Protein AF-F2Z9B2-F1 (afdb_monomer)

Sequence (115 aa):
FNQLSSFAAHSKPIILTLFLSLLSMGGMPPLTGFFPKWLIIQQFIFSKSIIWLSFLLMSALLTLFFYLRIAISSMVFAAPKMKNGLLFSPRSILLSVTLINFSPIFYPFLWLFLY

pLDDT: mean 75.93, std 11.46, range [49.91, 91.69]

Structure (mmCIF, N/CA/C/O backbone):
data_AF-F2Z9B2-F1
#
_entry.id   AF-F2Z9B2-F1
#
loop_
_atom_site.group_PDB
_atom_site.id
_atom_site.type_symbol
_atom_site.label_atom_id
_atom_site.label_alt_id
_atom_site.label_comp_id
_atom_site.label_asym_id
_atom_site.label_entity_id
_atom_site.label_seq_id
_atom_site.pdbx_PDB_ins_code
_atom_site.Cartn_x
_atom_site.Cartn_y
_atom_site.Cartn_z
_atom_site.occupancy
_atom_site.B_iso_or_equiv
_atom_site.auth_seq_id
_atom_site.auth_comp_id
_atom_site.auth_asym_id
_atom_site.auth_atom_id
_atom_site.pdbx_PDB_model_num
ATOM 1 N N . PHE A 1 1 ? 13.909 -13.595 -3.422 1.00 54.44 1 PHE A N 1
ATOM 2 C CA . PHE A 1 1 ? 14.527 -12.488 -4.184 1.00 54.44 1 PHE A CA 1
ATOM 3 C C . PHE A 1 1 ? 14.723 -12.831 -5.653 1.00 54.44 1 PHE A C 1
ATOM 5 O O . PHE A 1 1 ? 14.140 -12.134 -6.468 1.00 54.44 1 PHE A O 1
ATOM 12 N N . ASN A 1 2 ? 15.425 -13.921 -5.996 1.00 55.03 2 ASN A N 1
ATOM 13 C CA . ASN A 1 2 ? 15.689 -14.270 -7.403 1.00 55.03 2 ASN A CA 1
ATOM 14 C C . ASN A 1 2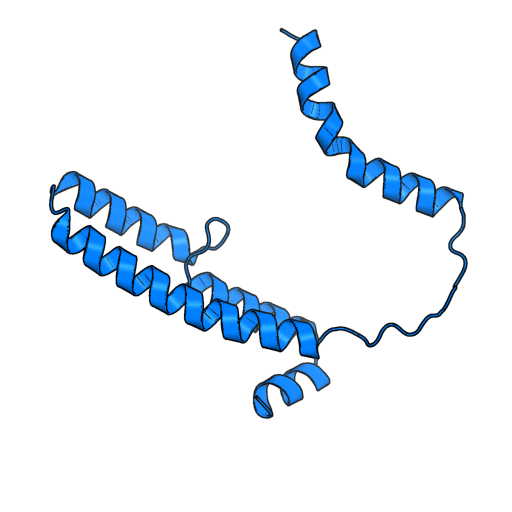 ? 14.439 -14.606 -8.246 1.00 55.03 2 ASN A C 1
ATOM 16 O O . ASN A 1 2 ? 14.412 -14.357 -9.442 1.00 55.03 2 ASN A O 1
ATOM 20 N N . GLN A 1 3 ? 13.382 -15.138 -7.622 1.00 58.78 3 GLN A N 1
ATOM 21 C CA . GLN A 1 3 ? 12.109 -15.399 -8.311 1.00 58.78 3 GLN A CA 1
ATOM 22 C C . GLN A 1 3 ? 11.301 -14.113 -8.564 1.00 58.78 3 GLN A C 1
ATOM 24 O O . GLN A 1 3 ? 10.674 -13.961 -9.602 1.00 58.78 3 GLN A O 1
ATOM 29 N N . LEU A 1 4 ? 11.339 -13.143 -7.644 1.00 62.34 4 LEU A N 1
ATOM 30 C CA . LEU A 1 4 ? 10.693 -11.839 -7.854 1.00 62.34 4 LEU A CA 1
ATOM 31 C C . LEU A 1 4 ? 11.438 -11.015 -8.914 1.00 62.34 4 LEU A C 1
ATOM 33 O O . LEU A 1 4 ? 10.800 -10.356 -9.729 1.00 62.34 4 LEU A O 1
ATOM 37 N N . SER A 1 5 ? 12.773 -11.094 -8.961 1.00 60.28 5 SER A N 1
ATOM 38 C CA . SER A 1 5 ? 13.557 -10.453 -10.023 1.00 60.28 5 SER A CA 1
ATOM 39 C C . SER A 1 5 ? 13.364 -11.118 -11.392 1.00 60.28 5 SER A C 1
ATOM 41 O O . SER A 1 5 ? 13.386 -10.412 -12.397 1.00 60.28 5 SER A O 1
ATOM 43 N N . SER A 1 6 ? 13.096 -12.429 -11.471 1.00 62.06 6 SER A N 1
ATOM 44 C CA . SER A 1 6 ? 12.777 -13.082 -12.752 1.00 62.06 6 SER A CA 1
ATOM 45 C C . SER A 1 6 ? 11.418 -12.651 -13.315 1.00 62.06 6 SER A C 1
ATOM 47 O O . SER A 1 6 ? 11.301 -12.435 -14.519 1.00 62.06 6 SER A O 1
ATOM 49 N N . PHE A 1 7 ? 10.406 -12.422 -12.468 1.00 63.59 7 PHE A N 1
ATOM 50 C CA . PHE A 1 7 ? 9.145 -11.810 -12.916 1.00 63.59 7 PHE A CA 1
ATOM 51 C C . PHE A 1 7 ? 9.335 -10.353 -13.373 1.00 63.59 7 PHE A C 1
ATOM 53 O O . PHE A 1 7 ? 8.648 -9.909 -14.296 1.00 63.59 7 PHE A O 1
ATOM 60 N N . ALA A 1 8 ? 10.311 -9.632 -12.801 1.00 59.41 8 ALA A N 1
ATOM 61 C CA . ALA A 1 8 ? 10.656 -8.259 -13.201 1.00 59.41 8 ALA A CA 1
ATOM 62 C C . ALA A 1 8 ? 11.228 -8.183 -14.609 1.00 59.41 8 ALA A C 1
ATOM 64 O O . ALA A 1 8 ? 10.999 -7.199 -15.313 1.00 59.41 8 ALA A O 1
ATOM 65 N N . ALA A 1 9 ? 11.924 -9.237 -15.029 1.00 57.72 9 ALA A N 1
ATOM 66 C CA . ALA A 1 9 ? 12.485 -9.340 -16.364 1.00 57.72 9 ALA A CA 1
ATOM 67 C C . ALA A 1 9 ? 11.419 -9.595 -17.446 1.00 57.72 9 ALA A C 1
ATOM 69 O O . ALA A 1 9 ? 11.625 -9.197 -18.590 1.00 57.72 9 ALA A O 1
ATOM 70 N N . HIS A 1 10 ? 10.286 -10.228 -17.109 1.00 59.12 10 HIS A N 1
ATOM 71 C CA . HIS A 1 10 ? 9.277 -10.624 -18.098 1.00 59.12 10 HIS A CA 1
ATOM 72 C C . HIS A 1 10 ? 8.182 -9.583 -18.352 1.00 59.12 10 HIS A C 1
ATOM 74 O O . HIS A 1 10 ? 7.845 -9.363 -19.513 1.00 59.12 10 HIS A O 1
ATOM 80 N N . SER A 1 11 ? 7.625 -8.913 -17.331 1.00 66.88 11 SER A N 1
ATOM 81 C CA . SER A 1 11 ? 6.698 -7.796 -17.582 1.00 66.88 11 SER A CA 1
ATOM 82 C C . SER A 1 11 ? 6.531 -6.843 -16.387 1.00 66.88 11 SER A C 1
ATOM 84 O O . SER A 1 11 ? 6.226 -7.241 -15.263 1.00 66.88 11 SER A O 1
ATOM 86 N N . LYS A 1 12 ? 6.674 -5.537 -16.654 1.00 70.94 12 LYS A N 1
ATOM 87 C CA . LYS A 1 12 ? 6.463 -4.451 -15.680 1.00 70.94 12 LYS A CA 1
ATOM 88 C C . LYS A 1 12 ? 5.055 -4.408 -15.045 1.00 70.94 12 LYS A C 1
ATOM 90 O O . LYS A 1 12 ? 4.992 -4.148 -13.843 1.00 70.94 12 LYS A O 1
ATOM 95 N N . PRO A 1 13 ? 3.933 -4.659 -15.759 1.00 78.06 13 PRO A N 1
ATOM 96 C CA . PRO A 1 13 ? 2.604 -4.566 -15.145 1.00 78.06 13 PRO A CA 1
ATOM 97 C C . PRO A 1 13 ? 2.324 -5.663 -14.110 1.00 78.06 13 PRO A C 1
ATOM 99 O O . PRO A 1 13 ? 1.663 -5.382 -13.115 1.00 78.06 13 PRO A O 1
ATOM 102 N N . ILE A 1 14 ? 2.856 -6.880 -14.284 1.00 77.56 14 ILE A N 1
ATOM 103 C CA . ILE A 1 14 ? 2.614 -7.996 -13.350 1.00 77.56 14 ILE A CA 1
ATOM 104 C C . ILE A 1 14 ? 3.246 -7.728 -11.984 1.00 77.56 14 ILE A C 1
ATOM 106 O O . ILE A 1 14 ? 2.665 -8.052 -10.954 1.00 77.56 14 ILE A O 1
ATOM 110 N N . ILE A 1 15 ? 4.416 -7.093 -11.944 1.00 78.50 15 ILE A N 1
ATOM 111 C CA . ILE A 1 15 ? 5.030 -6.709 -10.668 1.00 78.50 15 ILE A CA 1
ATOM 112 C C . ILE A 1 15 ? 4.293 -5.578 -9.982 1.00 78.50 15 ILE A C 1
ATOM 114 O O . ILE A 1 15 ? 4.195 -5.575 -8.756 1.00 78.50 15 ILE A O 1
ATOM 118 N N . LEU A 1 16 ? 3.743 -4.649 -10.762 1.00 78.88 16 LEU A N 1
ATOM 119 C CA . LEU A 1 16 ? 2.935 -3.576 -10.214 1.00 78.88 16 LEU A CA 1
ATOM 120 C C . LEU A 1 16 ? 1.678 -4.149 -9.542 1.00 78.88 16 LEU A C 1
ATOM 122 O O . LEU A 1 16 ? 1.374 -3.783 -8.412 1.00 78.88 16 LEU A O 1
ATOM 126 N N . THR A 1 17 ? 0.983 -5.095 -10.181 1.00 81.56 17 THR A N 1
ATOM 127 C CA . THR A 1 17 ? -0.212 -5.724 -9.594 1.00 81.56 17 THR A CA 1
ATOM 128 C C . THR A 1 17 ? 0.115 -6.581 -8.371 1.00 81.56 17 THR A C 1
ATOM 130 O O . THR A 1 17 ? -0.620 -6.523 -7.388 1.00 81.56 17 THR A O 1
ATOM 133 N N . LEU A 1 18 ? 1.237 -7.308 -8.379 1.00 80.44 18 LEU A N 1
ATOM 134 C CA . LEU A 1 18 ? 1.728 -8.063 -7.217 1.00 80.44 18 LEU A CA 1
ATOM 135 C C . LEU A 1 18 ? 2.087 -7.145 -6.038 1.00 80.44 18 LEU A C 1
ATOM 137 O O . LEU A 1 18 ? 1.805 -7.458 -4.885 1.00 80.44 18 LEU A O 1
ATOM 141 N N . PHE A 1 19 ? 2.680 -5.985 -6.310 1.00 81.12 19 PHE A N 1
ATOM 142 C CA . PHE A 1 19 ? 2.951 -4.979 -5.285 1.00 81.12 19 PHE A CA 1
ATOM 143 C C . PHE A 1 19 ? 1.654 -4.390 -4.719 1.00 81.12 19 PHE A C 1
ATOM 145 O O . PHE A 1 19 ? 1.491 -4.311 -3.501 1.00 81.12 19 PHE A O 1
ATOM 152 N N . LEU A 1 20 ? 0.715 -4.001 -5.591 1.00 82.19 20 LEU A N 1
ATOM 153 C CA . LEU A 1 20 ? -0.575 -3.448 -5.175 1.00 82.19 20 LEU A CA 1
ATOM 154 C C . LEU A 1 20 ? -1.361 -4.452 -4.322 1.00 82.19 20 LEU A C 1
ATOM 156 O O . LEU A 1 20 ? -1.963 -4.056 -3.324 1.00 82.19 20 LEU A O 1
ATOM 160 N N . SER A 1 21 ? -1.325 -5.743 -4.662 1.00 82.38 21 SER A N 1
ATOM 161 C CA . SER A 1 21 ? -2.003 -6.776 -3.878 1.00 82.38 21 SER A CA 1
ATOM 162 C C . SER A 1 21 ? -1.364 -6.963 -2.496 1.00 82.38 21 SER A C 1
ATOM 164 O O . SER A 1 21 ? -2.091 -6.969 -1.500 1.00 82.38 21 SER A O 1
ATOM 166 N N . LEU A 1 22 ? -0.030 -6.994 -2.397 1.00 83.25 22 LEU A N 1
ATOM 167 C CA . LEU A 1 22 ? 0.687 -7.071 -1.115 1.00 83.25 22 LEU A CA 1
ATOM 168 C C . LEU A 1 22 ? 0.401 -5.862 -0.211 1.00 83.25 22 LEU A C 1
ATOM 170 O O . LEU A 1 22 ? 0.102 -6.030 0.973 1.00 83.25 22 LEU A O 1
ATOM 174 N N . LEU A 1 23 ? 0.425 -4.640 -0.756 1.00 82.19 23 LEU A N 1
ATOM 175 C CA . LEU A 1 23 ? 0.070 -3.445 0.017 1.00 82.19 23 LEU A CA 1
ATOM 176 C C . LEU A 1 23 ? -1.419 -3.421 0.395 1.00 82.19 23 LEU A C 1
ATOM 178 O O . LEU A 1 23 ? -1.760 -2.924 1.472 1.00 82.19 23 LEU A O 1
ATOM 182 N N . SER A 1 24 ? -2.306 -3.980 -0.439 1.00 81.88 24 SER A N 1
ATOM 183 C CA . SER A 1 24 ? -3.738 -4.055 -0.125 1.00 81.88 24 SER A CA 1
ATOM 184 C C . SER A 1 24 ? -3.994 -4.929 1.102 1.00 81.88 24 SER A C 1
ATOM 186 O O . SER A 1 24 ? -4.743 -4.523 1.985 1.00 81.88 24 SER A O 1
ATOM 188 N N . MET A 1 25 ? -3.281 -6.053 1.239 1.00 76.25 25 MET A N 1
ATOM 189 C CA . MET A 1 25 ? -3.323 -6.900 2.437 1.00 76.25 25 MET A CA 1
ATOM 190 C C . MET A 1 25 ? -2.738 -6.190 3.673 1.00 76.25 25 MET A C 1
ATOM 192 O O . MET A 1 25 ? -3.172 -6.415 4.808 1.00 76.25 25 MET A O 1
ATOM 196 N N . GLY A 1 26 ? -1.791 -5.271 3.459 1.00 80.56 26 GLY A N 1
ATOM 197 C CA . GLY A 1 26 ? -1.271 -4.365 4.485 1.00 80.56 26 GLY A CA 1
ATOM 198 C C . GLY A 1 26 ? -2.309 -3.361 5.003 1.00 80.56 26 GLY A C 1
ATOM 199 O O . GLY A 1 26 ? -2.289 -3.025 6.186 1.00 80.56 26 GLY A O 1
ATOM 200 N N . GLY A 1 27 ? -3.288 -2.972 4.182 1.00 75.25 27 GLY A N 1
ATOM 201 C CA . GLY A 1 27 ? -4.376 -2.069 4.569 1.00 75.25 27 GLY A CA 1
ATOM 202 C C . GLY A 1 27 ? -3.961 -0.597 4.614 1.00 75.25 27 GLY A C 1
ATOM 203 O O . GLY A 1 27 ? -4.253 0.091 5.585 1.00 75.25 27 GLY A O 1
ATOM 204 N N . MET A 1 28 ? -3.258 -0.107 3.590 1.00 74.00 28 MET A N 1
ATOM 205 C CA . MET A 1 28 ? -2.991 1.331 3.452 1.00 74.00 28 MET A CA 1
ATOM 206 C C . MET A 1 28 ? -4.272 2.123 3.117 1.00 74.00 28 MET A C 1
ATOM 208 O O . MET A 1 28 ? -5.118 1.591 2.401 1.00 74.00 28 MET A O 1
ATOM 212 N N . PRO A 1 29 ? -4.398 3.395 3.556 1.00 55.22 29 PRO A N 1
ATOM 213 C CA . PRO A 1 29 ? -5.625 4.197 3.440 1.00 55.22 29 PRO A CA 1
ATOM 214 C C . PRO A 1 29 ? -6.255 4.317 2.032 1.00 55.22 29 PRO A C 1
ATOM 216 O O . PRO A 1 29 ? -7.475 4.445 1.975 1.00 55.22 29 PRO A O 1
ATOM 219 N N . PRO A 1 30 ? -5.520 4.236 0.899 1.00 65.38 30 PRO A N 1
ATOM 220 C CA . PRO A 1 30 ? -6.142 4.220 -0.429 1.00 65.38 30 PRO A CA 1
ATOM 221 C C . PRO A 1 30 ? -6.528 2.821 -0.953 1.00 65.38 30 PRO A C 1
ATOM 223 O O . PRO A 1 30 ? -7.086 2.727 -2.042 1.00 65.38 30 PRO A O 1
ATOM 226 N N . LEU A 1 31 ? -6.211 1.727 -0.246 1.00 80.50 31 LEU A N 1
ATOM 227 C CA . LEU A 1 31 ? -6.386 0.355 -0.743 1.00 80.50 31 LEU A CA 1
ATOM 228 C C . LEU A 1 31 ? -7.557 -0.373 -0.071 1.00 80.50 31 LEU A C 1
ATOM 230 O O . LEU A 1 31 ? -7.839 -0.205 1.113 1.00 80.50 31 LEU A O 1
ATOM 234 N N . THR A 1 32 ? -8.209 -1.254 -0.831 1.00 75.94 32 THR A N 1
ATOM 235 C CA . THR A 1 32 ? -9.456 -1.947 -0.454 1.00 75.94 32 THR A CA 1
ATOM 236 C C . THR A 1 32 ? -9.366 -2.761 0.838 1.00 75.94 32 THR A C 1
ATOM 238 O O . THR A 1 32 ? -10.347 -2.855 1.572 1.00 75.94 32 THR A O 1
ATOM 241 N N . GLY A 1 33 ? -8.192 -3.301 1.176 1.00 80.69 33 GLY A N 1
ATOM 242 C CA . GLY A 1 33 ? -7.991 -4.051 2.420 1.00 80.69 33 GLY A CA 1
ATOM 243 C C . GLY A 1 33 ? -7.988 -3.199 3.696 1.00 80.69 33 GLY A C 1
ATOM 244 O O . GLY A 1 33 ? -8.001 -3.756 4.794 1.00 80.69 33 GLY A O 1
ATOM 245 N N . PHE A 1 34 ? -8.014 -1.865 3.590 1.00 82.00 34 PHE A N 1
ATOM 246 C CA . PHE A 1 34 ? -8.198 -0.979 4.744 1.00 82.00 34 PHE A CA 1
ATOM 247 C C . PHE A 1 34 ? -9.644 -0.973 5.253 1.00 82.00 34 PHE A C 1
ATOM 249 O O . PHE A 1 34 ? -9.871 -0.958 6.461 1.00 82.00 34 PHE A O 1
ATOM 256 N N . PHE A 1 35 ? -10.622 -1.050 4.348 1.00 82.38 35 PHE A N 1
ATOM 257 C CA . PHE A 1 35 ? -12.044 -0.969 4.682 1.00 82.38 35 PHE A CA 1
ATOM 258 C C . PHE A 1 35 ? -12.500 -1.990 5.749 1.00 82.38 35 PHE A C 1
ATOM 260 O O . PHE A 1 35 ? -13.069 -1.570 6.759 1.00 82.38 35 PHE A O 1
ATOM 267 N N . PRO A 1 36 ? -12.202 -3.303 5.631 1.00 78.75 36 PRO A N 1
ATOM 268 C CA . PRO A 1 36 ? -12.580 -4.270 6.663 1.00 78.75 36 PRO A CA 1
ATOM 269 C C . PRO A 1 36 ? -11.820 -4.068 7.984 1.00 78.75 36 PRO A C 1
ATOM 271 O O . PRO A 1 36 ? -12.413 -4.231 9.048 1.00 78.75 36 PRO A O 1
ATOM 274 N N . LYS A 1 37 ? -10.538 -3.661 7.953 1.00 83.06 37 LYS A N 1
ATOM 275 C CA . LYS A 1 37 ? -9.776 -3.357 9.182 1.00 83.06 37 LYS A CA 1
ATOM 276 C C . LYS A 1 37 ? -10.390 -2.178 9.930 1.00 83.06 37 LYS A C 1
ATOM 278 O O . LYS A 1 37 ? -10.514 -2.218 11.151 1.00 83.06 37 LYS A O 1
ATOM 283 N N . TRP A 1 38 ? -10.808 -1.152 9.197 1.00 84.12 38 TRP A N 1
ATOM 284 C CA . TRP A 1 38 ? -11.465 0.013 9.771 1.00 84.12 38 TRP A CA 1
ATOM 285 C C . TRP A 1 38 ? -12.820 -0.333 10.400 1.00 84.12 38 TRP A C 1
ATOM 287 O O . TRP A 1 38 ? -13.104 0.113 11.511 1.00 84.12 38 TRP A O 1
ATOM 297 N N . LEU A 1 39 ? -13.617 -1.195 9.760 1.00 88.12 39 LEU A N 1
ATOM 298 C CA . LEU A 1 39 ? -14.873 -1.686 10.338 1.00 88.12 39 LEU A CA 1
ATOM 299 C C . LEU A 1 39 ? -14.656 -2.465 11.644 1.00 88.12 39 LEU A C 1
ATOM 301 O O . LEU A 1 39 ? -15.407 -2.275 12.598 1.00 88.12 39 LEU A O 1
ATOM 305 N N . ILE A 1 40 ? -13.611 -3.293 11.722 1.00 86.69 40 ILE A N 1
ATOM 306 C CA . ILE A 1 40 ? -13.266 -4.015 12.957 1.00 86.69 40 ILE A CA 1
ATOM 307 C C . ILE A 1 40 ? -12.867 -3.020 14.055 1.00 86.69 40 ILE A C 1
ATOM 309 O O . ILE A 1 40 ? -13.353 -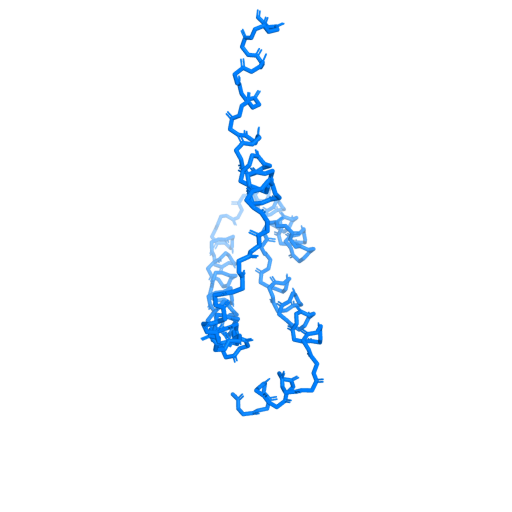3.112 15.178 1.00 86.69 40 ILE A O 1
ATOM 313 N N . ILE A 1 41 ? -12.043 -2.018 13.733 1.00 89.06 41 ILE A N 1
ATOM 314 C CA . ILE A 1 41 ? -11.655 -0.954 14.674 1.00 89.06 41 ILE A CA 1
ATOM 315 C C . ILE A 1 41 ? -12.892 -0.229 15.224 1.00 89.06 41 ILE A C 1
ATOM 317 O O . ILE A 1 41 ? -13.000 -0.056 16.436 1.00 89.06 41 ILE A O 1
ATOM 321 N N . GLN A 1 42 ? -13.847 0.133 14.361 1.00 90.06 42 GLN A N 1
ATOM 322 C CA . GLN A 1 42 ? -15.118 0.745 14.765 1.00 90.06 42 GLN A CA 1
ATOM 323 C C . GLN A 1 42 ? -15.877 -0.145 15.761 1.00 90.06 42 GLN A C 1
ATOM 325 O O . GLN A 1 42 ? -16.245 0.316 16.839 1.00 90.06 42 GLN A O 1
ATOM 330 N N . GLN A 1 43 ? -16.048 -1.435 15.456 1.00 86.81 43 GLN A N 1
ATOM 331 C CA . GLN A 1 43 ? -16.745 -2.377 16.341 1.00 86.81 43 GLN A CA 1
ATOM 332 C C . GLN A 1 43 ? -16.082 -2.493 17.722 1.00 86.81 43 GLN A C 1
ATOM 334 O O . GLN A 1 43 ? -16.779 -2.465 18.736 1.00 86.81 43 GLN A O 1
ATOM 339 N N . PHE A 1 44 ? -14.748 -2.547 17.777 1.00 87.25 44 PHE A N 1
ATOM 340 C CA . PHE A 1 44 ? -14.001 -2.617 19.038 1.00 87.25 44 PHE A CA 1
ATOM 341 C C . PHE A 1 44 ? -14.068 -1.322 19.863 1.00 87.25 44 PHE A C 1
ATOM 343 O O . PHE A 1 44 ? -14.003 -1.368 21.096 1.00 87.25 44 PHE A O 1
ATOM 350 N N . ILE A 1 45 ? -14.207 -0.168 19.203 1.00 88.88 45 ILE A N 1
ATOM 351 C CA . ILE A 1 45 ? -14.448 1.118 19.870 1.00 88.88 45 ILE A CA 1
ATOM 352 C C . ILE A 1 45 ? -15.853 1.130 20.486 1.00 88.88 45 ILE A C 1
ATOM 354 O O . ILE A 1 45 ? -16.001 1.510 21.649 1.00 88.88 45 ILE A O 1
ATOM 358 N N . PHE A 1 46 ? -16.870 0.647 19.762 1.00 90.31 46 PHE A N 1
ATOM 359 C CA . PHE A 1 46 ? -18.237 0.538 20.285 1.00 90.31 46 PHE A CA 1
ATOM 360 C C . PHE A 1 46 ? -18.343 -0.423 21.478 1.00 90.31 46 PHE A C 1
ATOM 362 O O . PHE A 1 46 ? -19.064 -0.132 22.430 1.00 90.31 46 PHE A O 1
ATOM 369 N N . SER A 1 47 ? -17.587 -1.525 21.482 1.00 87.88 47 SER A N 1
ATOM 370 C CA . SER A 1 47 ? -17.543 -2.477 22.602 1.00 87.88 47 SER A CA 1
ATOM 371 C C . SER A 1 47 ? -16.629 -2.055 23.766 1.00 87.88 47 SER A C 1
ATOM 373 O O . SER A 1 47 ? -16.518 -2.792 24.744 1.00 87.88 47 SER A O 1
ATOM 375 N N . LYS A 1 48 ? -15.969 -0.886 23.692 1.00 89.31 48 LYS A N 1
ATOM 376 C CA . LYS A 1 48 ? -15.030 -0.335 24.699 1.00 89.31 48 LYS A CA 1
ATOM 377 C C . LYS A 1 48 ? -13.830 -1.231 25.055 1.00 89.31 48 LYS A C 1
ATOM 379 O O . LYS A 1 48 ? -13.142 -0.995 26.049 1.00 89.31 48 LYS A O 1
ATOM 384 N N . SER A 1 49 ? -13.514 -2.235 24.244 1.00 88.38 49 SER A N 1
ATOM 385 C CA . SER A 1 49 ? -12.410 -3.172 24.496 1.00 88.38 49 SER A CA 1
ATOM 386 C C . SER A 1 49 ? -11.081 -2.671 23.910 1.00 88.38 49 SER A C 1
ATOM 388 O O . SER A 1 49 ? -10.587 -3.197 22.912 1.00 88.38 49 SER A O 1
ATOM 390 N N . ILE A 1 50 ? -10.479 -1.664 24.555 1.00 87.75 50 ILE A N 1
ATOM 391 C CA . ILE A 1 50 ? -9.234 -1.003 24.105 1.00 87.75 50 ILE A CA 1
ATOM 392 C C . ILE A 1 50 ? -8.026 -1.960 24.058 1.00 87.75 50 ILE A C 1
ATOM 394 O O . ILE A 1 50 ? -7.193 -1.857 23.160 1.00 87.75 50 ILE A O 1
ATOM 398 N N . ILE A 1 51 ? -7.920 -2.901 25.001 1.00 91.19 51 ILE A N 1
ATOM 399 C CA . ILE A 1 51 ? -6.753 -3.799 25.128 1.00 91.19 51 ILE A CA 1
ATOM 400 C C . ILE A 1 51 ? -6.640 -4.744 23.922 1.00 91.19 51 ILE A C 1
ATOM 402 O O . ILE A 1 51 ? -5.555 -4.990 23.402 1.00 91.19 51 ILE A O 1
ATOM 406 N N . TRP A 1 52 ? -7.774 -5.246 23.437 1.00 88.44 52 TRP A N 1
ATOM 407 C CA . TRP A 1 52 ? -7.816 -6.102 22.253 1.00 88.44 52 TRP A CA 1
ATOM 408 C C . TRP A 1 52 ? -7.516 -5.315 20.977 1.00 88.44 52 TRP A C 1
ATOM 410 O O . TRP A 1 52 ? -6.797 -5.794 20.101 1.00 88.44 52 TRP A O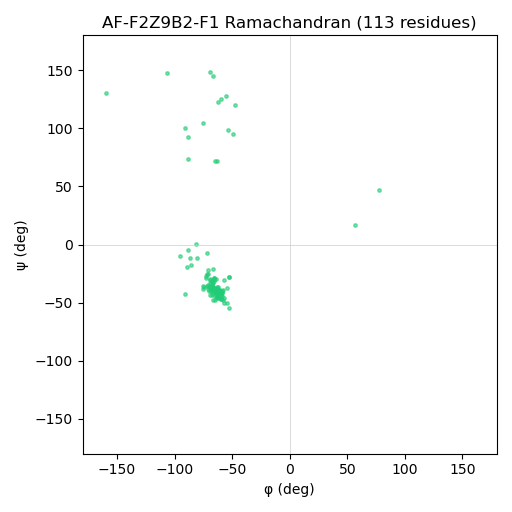 1
ATOM 420 N N . LEU A 1 53 ? -8.010 -4.077 20.908 1.00 90.69 53 LEU A N 1
ATOM 421 C CA . LEU A 1 53 ? -7.750 -3.166 19.801 1.00 90.69 53 LEU A CA 1
ATOM 422 C C . LEU A 1 53 ? -6.255 -2.835 19.672 1.00 90.69 53 LEU A C 1
ATOM 424 O O . LEU A 1 53 ? -5.732 -2.838 18.559 1.00 90.69 53 LEU A O 1
ATOM 428 N N . SER A 1 54 ? -5.546 -2.603 20.781 1.00 88.62 54 SER A N 1
ATOM 429 C CA . SER A 1 54 ? -4.108 -2.309 20.741 1.00 88.62 54 SER A CA 1
ATOM 430 C C . SER A 1 54 ? -3.283 -3.505 20.258 1.00 88.62 54 SER A C 1
ATOM 432 O O . SER A 1 54 ? -2.405 -3.332 19.413 1.00 88.62 54 SER A O 1
ATOM 434 N N . PHE A 1 55 ? -3.598 -4.723 20.712 1.00 91.69 55 PHE A N 1
ATOM 435 C CA . PHE A 1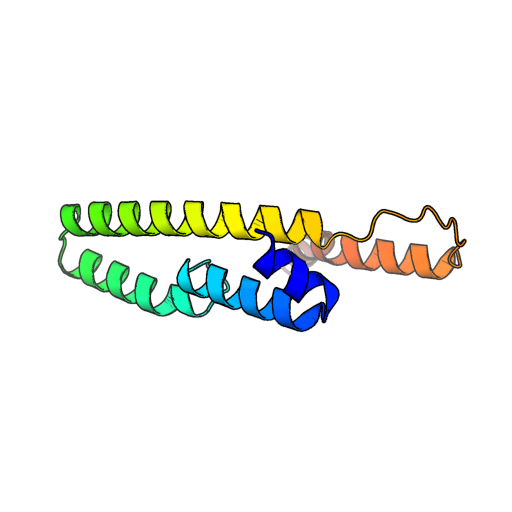 55 ? -2.933 -5.941 20.239 1.00 91.69 55 PHE A CA 1
ATOM 436 C C . PHE A 1 55 ? -3.171 -6.173 18.738 1.00 91.69 55 PHE A C 1
ATOM 438 O O . PHE A 1 55 ? -2.232 -6.436 17.980 1.00 91.69 55 PHE A O 1
ATOM 445 N N . LEU A 1 56 ? -4.416 -5.990 18.287 1.00 89.75 56 LEU A N 1
ATOM 446 C CA . LEU A 1 56 ? -4.787 -6.100 16.878 1.00 89.75 56 LEU A CA 1
ATOM 447 C C . LEU A 1 56 ? -4.043 -5.067 16.020 1.00 89.75 56 LEU A C 1
ATOM 449 O O . LEU A 1 56 ? -3.455 -5.432 15.000 1.00 89.75 56 LEU A O 1
ATOM 453 N N . LEU A 1 57 ? -3.986 -3.804 16.451 1.00 89.12 57 LEU A N 1
ATOM 454 C CA . LEU A 1 57 ? -3.240 -2.751 15.756 1.00 89.12 57 LEU A CA 1
ATOM 455 C C . LEU A 1 57 ? -1.736 -3.043 15.694 1.00 89.12 57 LEU A C 1
ATOM 457 O O . LEU A 1 57 ? -1.139 -2.888 14.630 1.00 89.12 57 LEU A O 1
ATOM 461 N N . MET A 1 58 ? -1.125 -3.524 16.780 1.00 90.50 58 MET A N 1
ATOM 462 C CA . MET A 1 58 ? 0.300 -3.881 16.783 1.00 90.50 58 MET A CA 1
ATOM 463 C C . MET A 1 58 ? 0.613 -5.002 15.786 1.00 90.50 58 MET A C 1
ATOM 465 O O . MET A 1 58 ? 1.578 -4.904 15.027 1.00 90.50 58 MET A O 1
ATOM 469 N N . SER A 1 59 ? -0.239 -6.029 15.707 1.00 88.38 59 SER A N 1
ATOM 470 C CA . SER A 1 59 ? -0.093 -7.096 14.707 1.00 88.38 59 SER A CA 1
ATOM 471 C C . SER A 1 59 ? -0.236 -6.578 13.263 1.00 88.38 59 SER A C 1
ATOM 473 O O . SER A 1 59 ? 0.526 -6.964 12.367 1.00 88.38 59 SER A O 1
ATOM 475 N N . ALA A 1 60 ? -1.159 -5.639 13.029 1.00 87.19 60 ALA A N 1
ATOM 476 C CA . ALA A 1 60 ? -1.365 -5.020 11.724 1.00 87.19 60 ALA A CA 1
ATOM 477 C C . ALA A 1 60 ? -0.170 -4.145 11.302 1.00 87.19 60 ALA A C 1
ATOM 479 O O . ALA A 1 60 ? 0.221 -4.159 10.136 1.00 87.19 60 ALA A O 1
ATOM 480 N N . LEU A 1 61 ? 0.449 -3.430 12.242 1.00 86.50 61 LEU A N 1
ATOM 481 C CA . LEU A 1 61 ? 1.645 -2.626 11.984 1.00 86.50 61 LEU A CA 1
ATOM 482 C C . LEU A 1 61 ? 2.869 -3.496 11.662 1.00 86.50 61 LEU A C 1
ATOM 484 O O . LEU A 1 61 ? 3.616 -3.179 10.735 1.00 86.50 61 LEU A O 1
ATOM 488 N N . LEU A 1 62 ? 3.051 -4.621 12.361 1.00 89.56 62 LEU A N 1
ATOM 489 C CA . LEU A 1 62 ? 4.139 -5.570 12.085 1.00 89.56 62 LEU A CA 1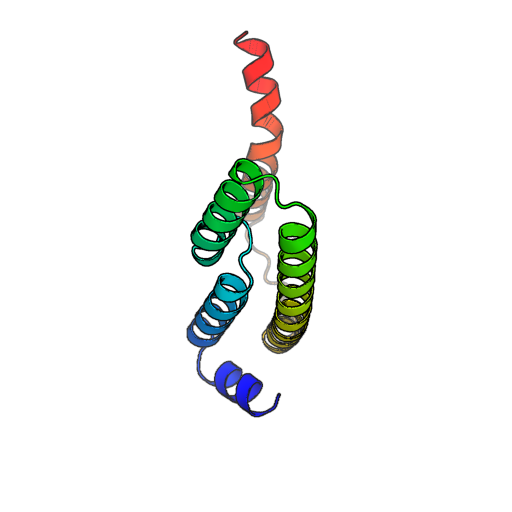
ATOM 490 C C . LEU A 1 62 ? 4.035 -6.173 10.675 1.00 89.56 62 LEU A C 1
ATOM 492 O O . LEU A 1 62 ? 5.025 -6.219 9.940 1.00 89.56 62 LEU A O 1
ATOM 496 N N . THR A 1 63 ? 2.833 -6.597 10.273 1.00 87.81 63 THR A N 1
ATOM 497 C CA . THR A 1 63 ? 2.594 -7.146 8.925 1.00 87.81 63 THR A CA 1
ATOM 498 C C . THR A 1 63 ? 2.798 -6.095 7.834 1.00 87.81 63 THR A C 1
ATOM 500 O O . THR A 1 63 ? 3.427 -6.381 6.814 1.00 87.81 63 THR A O 1
ATOM 503 N N . LEU A 1 64 ? 2.357 -4.855 8.069 1.00 86.25 64 LEU A N 1
ATOM 504 C CA . LEU A 1 64 ? 2.597 -3.733 7.162 1.00 86.25 64 LEU A CA 1
ATOM 505 C C . LEU A 1 64 ? 4.099 -3.468 6.966 1.00 86.25 64 LEU A C 1
ATOM 507 O O . LEU A 1 64 ? 4.548 -3.327 5.829 1.00 86.25 64 LEU A O 1
ATOM 511 N N . PHE A 1 65 ? 4.879 -3.425 8.052 1.00 88.19 65 PHE A N 1
ATOM 512 C CA . PHE A 1 65 ? 6.325 -3.192 7.984 1.00 88.19 65 PHE A CA 1
ATOM 513 C C . PHE A 1 65 ? 7.031 -4.250 7.128 1.00 88.19 65 PHE A C 1
ATOM 515 O O . PHE A 1 65 ? 7.859 -3.922 6.273 1.00 88.19 65 PHE A O 1
ATOM 522 N N . PHE A 1 66 ? 6.665 -5.520 7.313 1.00 84.88 66 PHE A N 1
ATOM 523 C CA . PHE A 1 66 ? 7.231 -6.616 6.536 1.00 84.88 66 PHE A CA 1
ATOM 524 C C . PHE A 1 66 ? 6.909 -6.492 5.040 1.00 84.88 66 PHE A C 1
ATOM 526 O O . PHE A 1 66 ? 7.814 -6.593 4.205 1.00 84.88 66 PHE A O 1
ATOM 533 N N . TYR A 1 67 ? 5.650 -6.203 4.692 1.00 87.69 67 TYR A N 1
ATOM 534 C CA . TYR A 1 67 ? 5.254 -6.016 3.296 1.00 87.69 67 TYR A CA 1
ATOM 535 C C . TYR A 1 67 ? 5.929 -4.808 2.656 1.00 87.69 67 TYR A C 1
ATOM 537 O O . TYR A 1 67 ? 6.429 -4.936 1.540 1.00 87.69 67 TYR A O 1
ATOM 545 N N . LEU A 1 68 ? 6.040 -3.679 3.364 1.00 84.81 68 LEU A N 1
ATOM 546 C CA . LEU A 1 68 ? 6.731 -2.486 2.868 1.00 84.81 68 LEU A CA 1
ATOM 547 C C . LEU A 1 68 ? 8.201 -2.748 2.551 1.00 84.81 68 LEU A C 1
ATOM 549 O O . LEU A 1 68 ? 8.691 -2.319 1.507 1.00 84.81 68 LEU A O 1
ATOM 553 N N . ARG A 1 69 ? 8.902 -3.495 3.410 1.00 86.12 69 ARG A N 1
ATOM 554 C CA . ARG A 1 69 ? 10.310 -3.840 3.178 1.00 86.12 69 ARG A CA 1
ATOM 555 C C . ARG A 1 69 ? 10.494 -4.623 1.875 1.00 86.12 69 ARG A C 1
ATOM 557 O O . ARG A 1 69 ? 11.405 -4.326 1.100 1.00 86.12 69 ARG A O 1
ATOM 564 N N . ILE A 1 70 ? 9.622 -5.598 1.616 1.00 81.31 70 ILE A N 1
ATOM 565 C CA . ILE A 1 70 ? 9.640 -6.389 0.375 1.00 81.31 70 ILE A CA 1
ATOM 566 C C . ILE A 1 70 ? 9.335 -5.489 -0.827 1.00 81.31 70 ILE A C 1
ATOM 568 O O . ILE A 1 70 ? 10.080 -5.486 -1.809 1.00 81.31 70 ILE A O 1
ATOM 572 N N . ALA A 1 71 ? 8.291 -4.675 -0.713 1.00 82.94 71 ALA A N 1
ATOM 573 C CA . ALA A 1 71 ? 7.849 -3.716 -1.713 1.00 82.94 71 ALA A CA 1
ATOM 574 C C . ALA A 1 71 ? 8.976 -2.776 -2.174 1.00 82.94 71 ALA A C 1
ATOM 576 O O . ALA A 1 71 ? 9.295 -2.727 -3.365 1.00 82.94 71 ALA A O 1
ATOM 577 N N . ILE A 1 72 ? 9.635 -2.099 -1.232 1.00 82.56 72 ILE A N 1
ATOM 578 C CA . ILE A 1 72 ? 10.732 -1.163 -1.514 1.00 82.56 72 ILE A CA 1
ATOM 579 C C . ILE A 1 72 ? 11.875 -1.879 -2.232 1.00 82.56 72 ILE A C 1
ATOM 581 O O . ILE A 1 72 ? 12.356 -1.404 -3.260 1.00 82.56 72 ILE A O 1
ATOM 585 N N . SER A 1 73 ? 12.275 -3.055 -1.739 1.00 78.50 73 SER A N 1
ATOM 586 C CA . SER A 1 73 ? 13.364 -3.812 -2.356 1.00 78.50 73 SER A CA 1
ATOM 587 C C . SER A 1 73 ? 13.068 -4.167 -3.818 1.00 78.50 73 SER A C 1
ATOM 589 O O . SER A 1 73 ? 13.942 -4.028 -4.668 1.00 78.50 73 SER A O 1
ATOM 591 N N . SER A 1 74 ? 11.824 -4.533 -4.141 1.00 74.25 74 SER A N 1
ATOM 592 C CA . SER A 1 74 ? 11.415 -4.865 -5.510 1.00 74.25 74 SER A CA 1
ATOM 593 C C . SER A 1 74 ? 11.404 -3.654 -6.453 1.00 74.25 74 SER A C 1
ATOM 595 O O . SER A 1 74 ? 11.855 -3.770 -7.593 1.00 74.25 74 SER A O 1
ATOM 597 N N . MET A 1 75 ? 10.962 -2.480 -5.981 1.00 71.56 75 MET A N 1
ATOM 598 C CA . MET A 1 75 ? 10.945 -1.252 -6.784 1.00 71.56 75 MET A CA 1
ATOM 599 C C . MET A 1 75 ? 12.354 -0.777 -7.134 1.00 71.56 75 MET A C 1
ATOM 601 O O . MET A 1 75 ? 12.595 -0.356 -8.264 1.00 71.56 75 MET A O 1
ATOM 605 N N . VAL A 1 76 ? 13.299 -0.902 -6.198 1.00 76.19 76 VAL A N 1
ATOM 606 C CA . VAL A 1 76 ? 14.703 -0.543 -6.439 1.00 76.19 76 VAL A CA 1
ATOM 607 C C . VAL A 1 76 ? 15.314 -1.411 -7.545 1.00 76.19 76 VAL A C 1
ATOM 609 O O . VAL A 1 76 ? 16.033 -0.891 -8.394 1.00 76.19 76 VAL A O 1
ATOM 612 N N . PHE A 1 77 ? 14.987 -2.707 -7.604 1.00 68.00 77 PHE A N 1
ATOM 613 C CA . PHE A 1 77 ? 15.456 -3.593 -8.681 1.00 68.00 77 PHE A CA 1
ATOM 614 C C . PHE A 1 77 ? 14.768 -3.348 -10.032 1.00 68.00 77 PHE A C 1
ATOM 616 O O . PHE A 1 77 ? 15.375 -3.593 -11.073 1.00 68.00 77 PHE A O 1
ATOM 623 N N . ALA A 1 78 ? 13.520 -2.872 -10.035 1.00 66.12 78 ALA A N 1
ATOM 624 C CA . ALA A 1 78 ? 12.769 -2.570 -11.255 1.00 66.12 78 ALA A CA 1
ATOM 625 C C . ALA A 1 78 ? 13.123 -1.205 -11.875 1.00 66.12 78 ALA A C 1
ATOM 627 O O . ALA A 1 78 ? 12.721 -0.923 -13.010 1.00 66.12 78 ALA A O 1
ATOM 628 N N . ALA A 1 79 ? 13.854 -0.352 -11.149 1.00 65.38 79 ALA A N 1
ATOM 629 C CA . ALA A 1 79 ? 14.256 0.953 -11.642 1.00 65.38 79 ALA A CA 1
ATOM 630 C C . ALA A 1 79 ? 15.161 0.790 -12.878 1.00 65.38 79 ALA A C 1
ATOM 632 O O . ALA A 1 79 ? 16.204 0.129 -12.799 1.00 65.38 79 ALA A O 1
ATOM 633 N N . PRO A 1 80 ? 14.800 1.379 -14.035 1.00 59.22 80 PRO A N 1
ATOM 634 C CA . PRO A 1 80 ? 15.711 1.408 -15.162 1.00 59.22 80 PRO A CA 1
ATOM 635 C C . PRO A 1 80 ? 16.967 2.144 -14.703 1.00 59.22 80 PRO A C 1
ATOM 637 O O . PRO A 1 80 ? 16.880 3.273 -14.216 1.00 59.22 80 PRO A O 1
ATOM 640 N N . LYS A 1 81 ? 18.138 1.510 -14.849 1.00 62.94 81 LYS A N 1
ATOM 641 C CA . LYS A 1 81 ? 19.417 2.216 -14.723 1.00 62.94 81 LYS A CA 1
ATOM 642 C C . LYS A 1 81 ? 19.285 3.473 -15.573 1.00 62.94 81 LYS A C 1
ATOM 644 O O . LYS A 1 81 ? 18.977 3.340 -16.758 1.00 62.94 81 LYS A O 1
ATOM 649 N N . MET A 1 82 ? 19.428 4.654 -14.967 1.00 54.97 82 MET A N 1
ATOM 650 C CA . MET A 1 82 ? 19.361 5.921 -15.690 1.00 54.97 82 MET A CA 1
ATOM 651 C C . MET A 1 82 ? 20.366 5.847 -16.836 1.00 54.97 82 MET A C 1
ATOM 653 O O . MET A 1 82 ? 21.568 6.022 -16.646 1.00 54.97 82 MET A O 1
ATOM 657 N N . LYS A 1 83 ? 19.885 5.542 -18.041 1.00 49.91 83 LYS A N 1
ATOM 658 C CA . LYS A 1 83 ? 20.658 5.782 -19.242 1.00 49.91 83 LYS A CA 1
ATOM 659 C C . LYS A 1 83 ? 20.554 7.282 -19.410 1.00 49.91 83 LYS A C 1
ATOM 661 O O . LYS A 1 83 ? 19.479 7.778 -19.735 1.00 49.91 83 LYS A O 1
ATOM 666 N N . ASN A 1 84 ? 21.636 7.981 -19.084 1.00 52.56 84 ASN A N 1
ATOM 667 C CA . ASN A 1 84 ? 21.768 9.421 -19.250 1.00 52.56 84 ASN A CA 1
ATOM 668 C C . ASN A 1 84 ? 21.725 9.759 -20.750 1.00 52.56 84 ASN A C 1
ATOM 670 O O . ASN A 1 84 ? 22.739 10.028 -21.383 1.00 52.56 84 ASN A O 1
ATOM 674 N N . GLY A 1 85 ? 20.546 9.631 -21.348 1.00 57.88 85 GLY A N 1
ATOM 675 C CA . GLY A 1 85 ? 20.220 10.184 -22.641 1.00 57.88 85 GLY A CA 1
ATOM 676 C C . GLY A 1 85 ? 19.702 11.578 -22.373 1.00 57.88 85 GLY A C 1
ATOM 677 O O . GLY A 1 85 ? 18.517 11.750 -22.106 1.00 57.88 85 GLY A O 1
ATOM 678 N N . LEU A 1 86 ? 20.601 12.556 -22.418 1.00 60.44 86 LEU A N 1
ATOM 679 C CA . LEU A 1 86 ? 20.258 13.965 -22.566 1.00 60.44 86 LEU A CA 1
ATOM 680 C C . LEU A 1 86 ? 19.580 14.146 -23.933 1.00 60.44 86 LEU A C 1
ATOM 682 O O . LEU A 1 86 ? 20.173 14.645 -24.882 1.00 60.44 86 LEU A O 1
ATOM 686 N N . LEU A 1 87 ? 18.347 13.668 -24.063 1.00 59.06 87 LEU A N 1
ATOM 687 C CA . LEU A 1 87 ? 17.488 13.976 -25.191 1.00 59.06 87 LEU A CA 1
ATOM 688 C C . LEU A 1 87 ? 16.704 15.215 -24.793 1.00 59.06 87 LEU A C 1
ATOM 690 O O . LEU A 1 87 ? 15.768 15.166 -24.000 1.00 59.06 87 LEU A O 1
ATOM 694 N N . PHE A 1 88 ? 17.189 16.334 -25.317 1.00 58.69 88 PHE A N 1
ATOM 695 C CA . PHE A 1 88 ? 16.607 17.662 -25.246 1.00 58.69 88 PHE A CA 1
ATOM 696 C C . PHE A 1 88 ? 15.122 17.591 -25.640 1.00 58.69 88 PHE A C 1
ATOM 698 O O . PHE A 1 88 ? 14.773 17.598 -26.819 1.00 58.69 88 PHE A O 1
ATOM 705 N N . SER A 1 89 ? 14.224 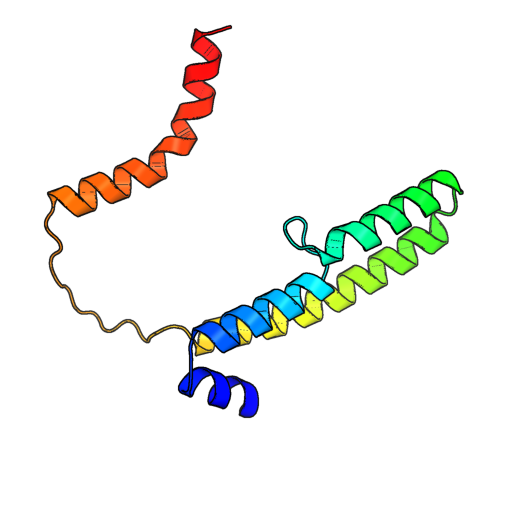17.482 -24.660 1.00 58.44 89 SER A N 1
ATOM 706 C CA . SER A 1 89 ? 12.801 17.692 -24.917 1.00 58.44 89 SER A CA 1
ATOM 707 C C . SER A 1 89 ? 12.587 19.167 -25.272 1.00 58.44 89 SER A C 1
ATOM 709 O O . SER A 1 89 ? 13.254 20.024 -24.678 1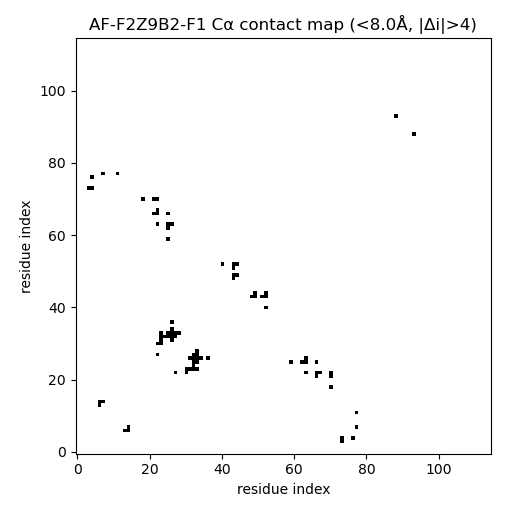.00 58.44 89 SER A O 1
ATOM 711 N N . PRO A 1 90 ? 11.658 19.505 -26.181 1.00 60.22 90 PRO A N 1
ATOM 712 C CA . PRO A 1 90 ? 11.379 20.893 -26.526 1.00 60.22 90 PRO A CA 1
ATOM 713 C C . PRO A 1 90 ? 11.030 21.690 -25.264 1.00 60.22 90 PRO A C 1
ATOM 715 O O . PRO A 1 90 ? 10.167 21.301 -24.471 1.00 60.22 90 PRO A O 1
ATOM 718 N N . ARG A 1 91 ? 11.727 22.817 -25.082 1.00 58.22 91 AR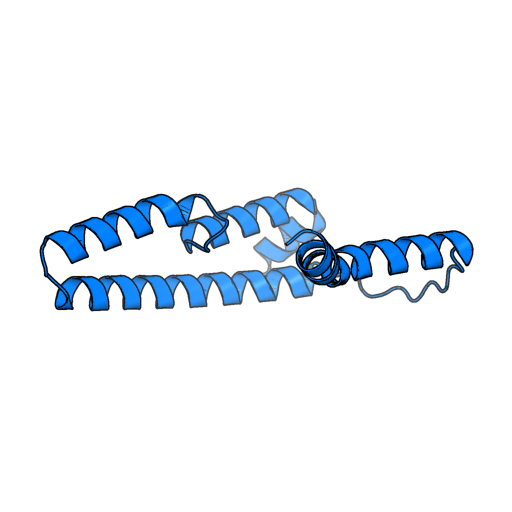G A N 1
ATOM 719 C CA . ARG A 1 91 ? 11.667 23.681 -23.891 1.00 58.22 91 ARG A CA 1
ATOM 720 C C . ARG A 1 91 ? 10.231 24.096 -23.523 1.00 58.22 91 ARG A C 1
ATOM 722 O O . ARG A 1 91 ? 9.953 24.288 -22.346 1.00 58.22 91 ARG A O 1
ATOM 729 N N . SER A 1 92 ? 9.315 24.168 -24.494 1.00 61.53 92 SER A N 1
ATOM 730 C CA . SER A 1 92 ? 7.893 24.495 -24.292 1.00 61.53 92 SER A CA 1
ATOM 731 C C . SER A 1 92 ? 7.092 23.400 -23.575 1.00 61.53 92 SER A C 1
ATOM 733 O O . SER A 1 92 ? 6.284 23.709 -22.703 1.00 61.53 92 SER A O 1
ATOM 735 N N . ILE A 1 93 ? 7.332 22.123 -23.886 1.00 64.12 93 ILE A N 1
ATOM 736 C CA . ILE A 1 93 ? 6.613 21.002 -23.262 1.00 64.12 93 ILE A CA 1
ATOM 737 C C . ILE A 1 93 ? 7.118 20.773 -21.837 1.00 64.12 93 ILE A C 1
ATOM 739 O O . ILE A 1 93 ? 6.314 20.564 -20.933 1.00 64.12 93 ILE A O 1
ATOM 743 N N . LEU A 1 94 ? 8.424 20.922 -21.599 1.00 61.53 94 LEU A N 1
ATOM 744 C CA . LEU A 1 94 ? 8.985 20.840 -20.248 1.00 61.53 94 LEU A CA 1
ATOM 745 C C . LEU A 1 94 ? 8.435 21.964 -19.352 1.00 61.53 94 LEU A C 1
ATOM 747 O O . LEU A 1 94 ? 8.022 21.690 -18.227 1.00 61.53 94 LEU A O 1
ATOM 751 N N . LEU A 1 95 ? 8.303 23.188 -19.884 1.00 61.69 95 LEU A N 1
ATOM 752 C CA . LEU A 1 95 ? 7.615 24.288 -19.197 1.00 61.69 95 LEU A CA 1
ATOM 753 C C . LEU A 1 95 ? 6.162 23.918 -18.850 1.00 61.69 95 LEU A C 1
ATOM 755 O O . LEU A 1 95 ? 5.768 24.055 -17.692 1.00 61.69 95 LEU A O 1
ATOM 759 N N . SER A 1 96 ? 5.386 23.363 -19.790 1.00 63.50 96 SER A N 1
ATOM 760 C CA . SER A 1 96 ? 4.003 22.943 -19.498 1.00 63.50 96 SER A CA 1
ATOM 761 C C . SER A 1 96 ? 3.906 21.830 -18.446 1.00 63.50 96 SER A C 1
ATOM 763 O O . SER A 1 96 ? 3.044 21.891 -17.573 1.00 63.50 96 SER A O 1
ATOM 765 N N . VAL A 1 97 ? 4.824 20.856 -18.453 1.00 68.94 97 VAL A N 1
ATOM 766 C CA . VAL A 1 97 ? 4.836 19.755 -17.475 1.00 68.94 97 VAL A CA 1
ATOM 767 C C . VAL A 1 97 ? 5.192 20.270 -16.081 1.00 68.94 97 VAL A C 1
ATOM 769 O O . VAL A 1 97 ? 4.602 19.835 -15.093 1.00 68.94 97 VAL A O 1
ATOM 772 N N . THR A 1 98 ? 6.104 21.242 -15.980 1.00 67.88 98 THR A N 1
ATOM 773 C CA . THR A 1 98 ? 6.410 21.873 -14.689 1.00 67.88 98 THR A CA 1
ATOM 774 C C . THR A 1 98 ? 5.230 22.674 -14.136 1.00 67.88 98 THR A C 1
ATOM 776 O O . THR A 1 98 ? 4.984 22.612 -12.936 1.00 67.88 98 THR A O 1
ATOM 779 N N . LEU A 1 99 ? 4.442 23.344 -14.987 1.00 67.88 99 LEU A N 1
ATOM 780 C CA . LEU A 1 99 ? 3.270 24.116 -14.554 1.00 67.88 99 LEU A CA 1
ATOM 781 C C . LEU A 1 99 ? 2.134 23.234 -14.010 1.00 67.88 99 LEU A C 1
ATOM 783 O O . LEU A 1 99 ? 1.477 23.619 -13.044 1.00 67.88 99 LEU A O 1
ATOM 787 N N . ILE A 1 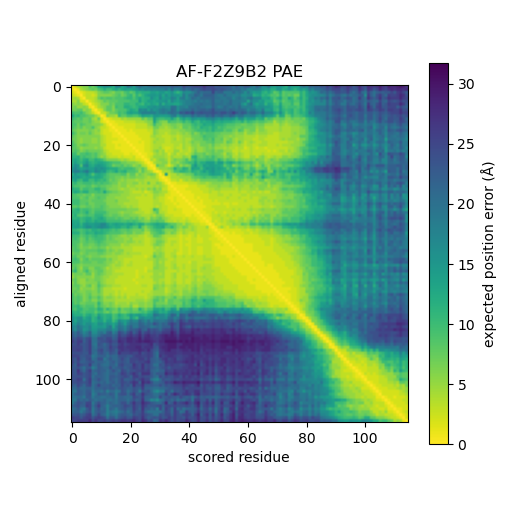100 ? 1.939 22.029 -14.557 1.00 78.88 100 ILE A N 1
ATOM 788 C CA . ILE A 1 100 ? 0.913 21.088 -14.070 1.00 78.88 100 ILE A CA 1
ATOM 789 C C . ILE A 1 100 ? 1.186 20.677 -12.614 1.00 78.88 100 ILE A C 1
ATOM 791 O O . ILE A 1 100 ? 0.255 20.609 -11.812 1.00 78.88 100 ILE A O 1
ATOM 795 N N . ASN A 1 101 ? 2.454 20.484 -12.237 1.00 66.69 101 ASN A N 1
ATOM 796 C CA . ASN A 1 101 ? 2.827 20.076 -10.877 1.00 66.69 101 ASN A CA 1
ATOM 797 C C . ASN A 1 101 ? 2.628 21.176 -9.824 1.00 66.69 101 ASN A C 1
ATOM 799 O O . ASN A 1 101 ? 2.417 20.859 -8.656 1.00 66.69 101 ASN A O 1
ATOM 803 N N . PHE A 1 102 ? 2.662 22.453 -10.215 1.00 76.50 102 PHE A N 1
ATOM 804 C CA . PHE A 1 102 ? 2.394 23.569 -9.300 1.00 76.50 102 PHE A CA 1
ATOM 805 C C . PHE A 1 102 ? 0.904 23.914 -9.178 1.00 76.50 102 PHE A C 1
ATOM 807 O O . PHE A 1 102 ? 0.525 24.636 -8.255 1.00 76.50 102 PHE A O 1
ATOM 814 N N . SER A 1 103 ? 0.046 23.375 -10.052 1.00 78.75 103 SER A N 1
ATOM 815 C CA . SER A 1 103 ? -1.402 23.629 -10.014 1.00 78.75 103 SER A CA 1
ATOM 816 C C . SER A 1 103 ? -2.079 23.320 -8.663 1.00 78.75 103 SER A C 1
ATOM 818 O O . SER A 1 103 ? -2.903 24.133 -8.238 1.00 78.75 103 SER A O 1
ATOM 820 N N . PRO A 1 104 ? -1.713 22.260 -7.906 1.00 82.31 104 PRO A N 1
ATOM 821 C CA . PRO A 1 104 ? -2.376 21.957 -6.636 1.00 82.31 104 PRO A CA 1
ATOM 822 C C . PRO A 1 104 ? -2.041 22.957 -5.520 1.00 82.31 104 PRO A C 1
ATOM 824 O O . PRO A 1 104 ? -2.814 23.101 -4.576 1.00 82.31 104 PRO A O 1
ATOM 827 N N . ILE A 1 105 ? -0.918 23.678 -5.630 1.00 82.31 105 ILE A N 1
ATOM 828 C CA . ILE A 1 105 ? -0.495 24.685 -4.645 1.00 82.31 105 ILE A CA 1
ATOM 829 C C . ILE A 1 105 ? -1.370 25.950 -4.708 1.00 82.31 105 ILE A C 1
ATOM 831 O O . ILE A 1 105 ? -1.492 26.655 -3.711 1.00 82.31 105 ILE A O 1
ATOM 835 N N . PHE A 1 106 ? -1.992 26.238 -5.858 1.00 79.12 106 PHE A N 1
ATOM 836 C CA . PHE A 1 106 ? -2.812 27.441 -6.068 1.00 79.12 106 PHE A CA 1
ATOM 837 C C . PHE A 1 106 ? -4.274 27.282 -5.631 1.00 79.12 106 PHE A C 1
ATOM 839 O O . PHE A 1 106 ? -4.971 28.276 -5.429 1.00 79.12 106 PHE A O 1
ATOM 846 N N . TYR A 1 107 ? -4.744 26.047 -5.455 1.00 83.62 107 TYR A N 1
ATOM 847 C CA . TYR A 1 107 ? -6.131 25.756 -5.087 1.00 83.62 107 TYR A CA 1
ATOM 848 C C . TYR A 1 107 ? -6.588 26.395 -3.752 1.00 83.62 107 TYR A C 1
ATOM 850 O O . TYR A 1 107 ? -7.686 26.950 -3.711 1.00 83.62 107 TYR A O 1
ATOM 858 N N . PRO A 1 108 ? -5.772 26.421 -2.675 1.00 83.88 108 PRO A N 1
ATOM 859 C CA . PRO A 1 108 ? -6.148 27.069 -1.413 1.00 83.88 108 PRO A CA 1
ATOM 860 C C . PRO A 1 108 ? -6.267 28.593 -1.531 1.00 83.88 108 PRO A C 1
ATOM 862 O O . PRO A 1 108 ? -7.083 29.209 -0.852 1.00 83.88 108 PRO A O 1
ATOM 865 N N . PHE A 1 109 ? -5.467 29.206 -2.407 1.00 80.19 109 PHE A N 1
ATOM 866 C CA . PHE A 1 109 ? -5.459 30.654 -2.611 1.00 80.19 109 PHE A CA 1
ATOM 867 C C . PHE A 1 109 ? -6.720 31.141 -3.338 1.00 80.19 109 PHE A C 1
ATOM 869 O O . PHE A 1 109 ? -7.246 32.200 -3.013 1.00 80.19 109 PHE A O 1
ATOM 876 N N . LEU A 1 110 ? -7.248 30.345 -4.276 1.00 82.12 110 LEU A N 1
ATOM 877 C CA . LEU A 1 110 ? -8.524 30.632 -4.947 1.00 82.12 110 LEU A CA 1
ATOM 878 C C . LEU A 1 110 ? -9.712 30.596 -3.980 1.00 82.12 110 LEU A C 1
ATOM 880 O O . LEU A 1 110 ? -10.625 31.409 -4.100 1.00 82.12 110 LEU A O 1
ATOM 884 N N . TRP A 1 111 ? -9.699 29.676 -3.013 1.00 76.75 111 TRP A N 1
ATOM 885 C CA . TRP A 1 111 ? -10.791 29.546 -2.050 1.00 76.75 111 TRP A CA 1
ATOM 886 C C . TRP A 1 111 ? -10.902 30.771 -1.125 1.00 76.75 111 TRP A C 1
ATOM 888 O O . TRP A 1 111 ? -12.013 31.185 -0.809 1.00 76.75 111 TRP A O 1
ATOM 898 N N . LEU A 1 112 ? -9.777 31.411 -0.784 1.00 85.69 112 LEU A N 1
ATOM 899 C CA . LEU A 1 112 ? -9.734 32.639 0.027 1.00 85.69 112 LEU A CA 1
ATOM 900 C C . LEU A 1 112 ? -10.353 33.873 -0.653 1.00 85.69 112 LEU A C 1
ATOM 902 O O . LEU A 1 112 ? -10.680 34.826 0.037 1.00 85.69 112 LEU A O 1
ATOM 906 N N . PHE A 1 113 ? -10.483 33.890 -1.983 1.00 80.31 113 PHE A N 1
ATOM 907 C CA . PHE A 1 113 ? -11.114 35.005 -2.708 1.00 80.31 113 PHE A CA 1
ATOM 908 C C . PHE A 1 113 ? -12.630 34.844 -2.871 1.00 80.31 113 PHE A C 1
ATOM 910 O O . PHE A 1 113 ? -13.315 35.816 -3.182 1.00 80.31 113 PHE A O 1
ATOM 917 N N . LEU A 1 114 ? -13.142 33.619 -2.726 1.00 78.69 114 LEU A N 1
ATOM 918 C CA . LEU A 1 114 ? -14.558 33.291 -2.924 1.00 78.69 114 LEU A CA 1
ATOM 919 C C . LEU A 1 114 ? -15.373 33.295 -1.623 1.00 78.69 114 LEU A C 1
ATOM 921 O O . LEU A 1 114 ? -16.596 33.187 -1.695 1.00 78.69 114 LEU A O 1
ATOM 925 N N . TYR A 1 115 ? -14.712 33.393 -0.468 1.00 69.38 115 TYR A N 1
ATOM 926 C CA . TYR A 1 115 ? -15.313 33.417 0.867 1.00 69.38 115 TYR A CA 1
ATOM 927 C C . TYR A 1 115 ? -14.934 34.709 1.585 1.00 69.38 115 TYR A C 1
ATOM 929 O O . TYR A 1 115 ? -15.835 35.316 2.204 1.00 69.38 115 TYR A O 1
#

Foldseek 3Di:
DVVLLVVLVVDDVVNVVVLLVLVLCLQDPVHPVVVVVVVVLVVCVVVVPVVVSVVVVVVSVVSNVVSVVVSVVSVVSSDDPPPPPPPDDPPVVVVVVVVVVCVVVCVVVVVVVVD

Mean predicted aligned error: 13.33 Å

Solvent-accessible surface area (backbone atoms only — not comparable to full-atom values): 6791 Å² total; per-residue (Å²): 109,73,68,63,52,53,49,54,74,74,40,68,68,62,52,51,52,54,46,52,52,51,46,19,75,42,30,44,93,94,31,77,45,22,57,64,55,50,53,51,51,50,54,38,59,75,69,67,44,60,72,61,49,52,55,51,49,51,55,46,50,55,52,30,53,56,45,49,56,54,48,53,57,52,52,65,71,66,52,74,76,84,73,87,69,88,69,84,66,60,69,68,59,56,50,53,57,56,53,61,72,52,51,72,74,50,54,68,63,57,54,67,75,77,108

Organism: NCBI:txid436129

Secondary structure (DSSP, 8-state):
-HHHHHHHHH-HHHHHHHHHHHHHHHT-TTSTTHHHHHHHHHHHHHTT-HHHHHHHHHHHHHHHHHHHHHHHHHHHHHSPP---------HHHHHHHHHHHHHHHHHHHHHHHH-

InterPro domains:
  IPR001750 NADH:quinone oxidoreductase/Mrp antiporter, transmembrane domain [PF00361] (3-63)
  IPR003917 NADH:ubiquinone oxidoreductase, chain 2 [PR01436] (16-28)
  IPR003917 NADH:ubiquinone oxidoreductase, chain 2 [PR01436] (48-67)
  IPR050175 Complex I Subunit 2 [PTHR46552] (2-87)

Radius of gyration: 21.45 Å; Cα contacts (8 Å, |Δi|>4): 45; chains: 1; bounding box: 40×50×52 Å